Protein AF-A0A1Q6L4L2-F1 (afdb_monomer_lite)

Sequence (76 aa):
MGNIILTFIFAVALTILIYESYYEKKEKKVGELLAPKIEALIEMSSREISKKQNELNRTLTESEKDKILDECYSKI

Secondary structure (DSSP, 8-state):
-HHHHHHHHHHHHHHHHHHHHHHHHHHHHHHHHHHHHHHHHHHHHHHHHHHHHHHHTSPPPHHHHHHHHHHHHTT-

Structure (mmCIF, N/CA/C/O backbone):
data_AF-A0A1Q6L4L2-F1
#
_entry.id   AF-A0A1Q6L4L2-F1
#
loop_
_atom_site.group_PDB
_atom_site.id
_atom_site.type_symbol
_atom_site.label_atom_id
_atom_site.label_alt_id
_atom_site.label_comp_id
_atom_site.label_asym_id
_atom_site.label_entity_id
_atom_site.label_seq_id
_atom_site.pdbx_PDB_ins_code
_atom_site.Cartn_x
_atom_site.Cartn_y
_atom_site.Cartn_z
_atom_site.occupancy
_atom_site.B_iso_or_equiv
_atom_site.auth_seq_id
_atom_site.auth_comp_id
_atom_site.auth_asym_id
_atom_site.auth_atom_id
_atom_site.pdbx_PDB_model_num
ATOM 1 N N . MET A 1 1 ? 35.854 -12.131 -42.084 1.00 56.12 1 MET A N 1
ATOM 2 C CA . MET A 1 1 ? 34.949 -12.866 -41.167 1.00 56.12 1 MET A CA 1
ATOM 3 C C . MET A 1 1 ? 34.965 -12.322 -39.736 1.00 56.12 1 MET A C 1
ATOM 5 O O . MET A 1 1 ? 33.886 -12.142 -39.194 1.00 56.12 1 MET A O 1
ATOM 9 N N . GLY A 1 2 ? 36.118 -11.974 -39.141 1.00 57.00 2 GLY A N 1
ATOM 10 C CA . GLY A 1 2 ? 36.174 -11.457 -37.756 1.00 57.00 2 GLY A CA 1
ATOM 11 C C . GLY A 1 2 ? 35.406 -10.148 -37.484 1.00 57.00 2 GLY A C 1
ATOM 12 O O . GLY A 1 2 ? 34.797 -10.008 -36.431 1.00 57.00 2 GLY A O 1
ATOM 13 N N . ASN A 1 3 ? 35.346 -9.225 -38.453 1.00 63.94 3 ASN A N 1
ATOM 14 C CA . ASN A 1 3 ? 34.701 -7.914 -38.265 1.00 63.94 3 ASN A CA 1
ATOM 15 C C . ASN A 1 3 ? 33.160 -7.968 -38.209 1.00 63.94 3 ASN A C 1
ATOM 17 O O . ASN A 1 3 ? 32.540 -7.107 -37.592 1.00 63.94 3 ASN A O 1
ATOM 21 N N . ILE A 1 4 ? 32.549 -8.979 -38.844 1.00 70.25 4 ILE A N 1
ATOM 22 C CA . ILE A 1 4 ? 31.085 -9.162 -38.919 1.00 70.25 4 ILE A CA 1
ATOM 23 C C . ILE A 1 4 ? 30.548 -9.740 -37.602 1.00 70.25 4 ILE A C 1
ATOM 25 O O . ILE A 1 4 ? 29.503 -9.333 -37.106 1.00 70.25 4 ILE A O 1
ATOM 29 N N . ILE A 1 5 ? 31.297 -10.665 -36.999 1.00 71.94 5 ILE A N 1
ATOM 30 C CA . ILE A 1 5 ? 30.944 -11.273 -35.709 1.00 71.94 5 ILE A CA 1
ATOM 31 C C . ILE A 1 5 ? 30.995 -10.215 -34.598 1.00 71.94 5 ILE A C 1
ATOM 33 O O . ILE A 1 5 ? 30.097 -10.145 -33.762 1.00 71.94 5 ILE A O 1
ATOM 37 N N . LEU A 1 6 ? 32.001 -9.336 -34.633 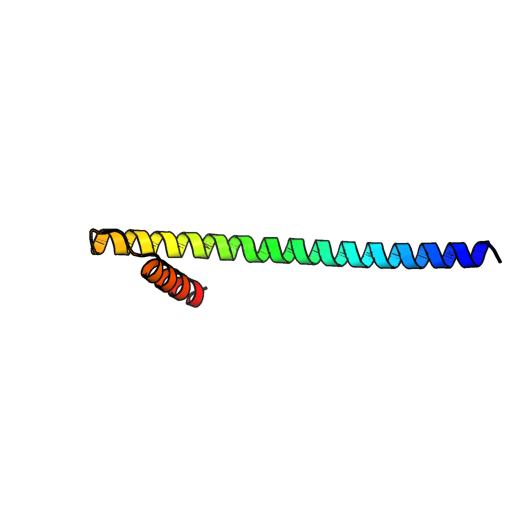1.00 72.69 6 LEU A N 1
ATOM 38 C CA . LEU A 1 6 ? 32.148 -8.252 -33.665 1.00 72.69 6 LEU A CA 1
ATOM 39 C C . LEU A 1 6 ? 30.998 -7.232 -33.748 1.00 72.69 6 LEU A C 1
ATOM 41 O O . LEU A 1 6 ? 30.495 -6.782 -32.721 1.00 72.69 6 LEU A O 1
ATOM 45 N N . THR A 1 7 ? 30.539 -6.906 -34.960 1.00 74.06 7 THR A N 1
ATOM 46 C CA . THR A 1 7 ? 29.395 -5.999 -35.159 1.00 74.06 7 THR A CA 1
ATOM 47 C C . THR A 1 7 ? 28.091 -6.606 -34.653 1.00 74.06 7 THR A C 1
ATOM 49 O O . THR A 1 7 ? 27.287 -5.893 -34.056 1.00 74.06 7 THR A O 1
ATOM 52 N N . PHE A 1 8 ? 27.901 -7.918 -34.812 1.00 77.38 8 PHE A N 1
ATOM 53 C CA . PHE A 1 8 ? 26.745 -8.623 -34.255 1.00 77.38 8 PHE A CA 1
ATOM 54 C C . PHE A 1 8 ? 26.716 -8.585 -32.725 1.00 77.38 8 PHE A C 1
ATOM 56 O O . PHE A 1 8 ? 25.684 -8.267 -32.139 1.00 77.38 8 PHE A O 1
ATOM 63 N N . ILE A 1 9 ? 27.850 -8.850 -32.072 1.00 78.75 9 ILE A N 1
ATOM 64 C CA . ILE A 1 9 ? 27.950 -8.802 -30.606 1.00 78.75 9 ILE A CA 1
ATOM 65 C C . ILE A 1 9 ? 27.656 -7.384 -30.094 1.00 78.75 9 ILE A C 1
ATOM 67 O O . ILE A 1 9 ? 26.908 -7.212 -29.132 1.00 78.75 9 ILE A O 1
ATOM 71 N N . PHE A 1 10 ? 28.185 -6.362 -30.770 1.00 80.50 10 PHE A N 1
ATOM 72 C CA . PHE A 1 10 ? 27.971 -4.966 -30.391 1.00 80.50 10 PHE A CA 1
ATOM 73 C C . PHE A 1 10 ? 26.511 -4.520 -30.565 1.00 80.50 10 PHE A C 1
ATOM 75 O O . PHE A 1 10 ? 25.959 -3.843 -29.698 1.00 80.50 10 PHE A O 1
ATOM 82 N N . ALA A 1 11 ? 25.857 -4.943 -31.650 1.00 77.69 11 ALA A N 1
ATOM 83 C CA . ALA A 1 11 ? 24.439 -4.679 -31.884 1.00 77.69 11 ALA A CA 1
ATOM 84 C C . ALA A 1 11 ? 23.547 -5.319 -30.808 1.00 77.69 11 ALA A C 1
ATOM 86 O O . ALA A 1 11 ? 22.638 -4.669 -30.288 1.00 77.69 11 ALA A O 1
ATOM 87 N N . VAL A 1 12 ? 23.828 -6.567 -30.421 1.00 80.12 12 VAL A N 1
ATOM 88 C CA . VAL A 1 12 ? 23.087 -7.252 -29.350 1.00 80.12 12 VAL A CA 1
ATOM 89 C C . VAL A 1 12 ? 23.278 -6.536 -28.010 1.00 80.12 12 VAL A C 1
ATOM 91 O O . VAL A 1 12 ? 22.294 -6.259 -27.327 1.00 80.12 12 VAL A O 1
ATOM 94 N N . ALA A 1 13 ? 24.510 -6.150 -27.667 1.00 77.31 13 ALA A N 1
ATOM 95 C CA . ALA A 1 13 ? 24.801 -5.420 -26.433 1.00 77.31 13 ALA A CA 1
ATOM 96 C C . ALA A 1 13 ? 24.078 -4.061 -26.359 1.00 77.31 13 ALA A C 1
ATOM 98 O O . ALA A 1 13 ? 23.495 -3.727 -25.329 1.00 77.31 13 ALA A O 1
ATOM 99 N N . LEU A 1 14 ? 24.050 -3.301 -27.460 1.00 79.44 14 LEU A N 1
ATOM 100 C CA . LEU A 1 14 ? 23.298 -2.043 -27.551 1.00 79.44 14 LEU A CA 1
ATOM 101 C C . LEU A 1 14 ? 21.797 -2.249 -27.343 1.00 79.44 14 LEU A C 1
ATOM 103 O O . LEU A 1 14 ? 21.148 -1.454 -26.669 1.00 79.44 14 LEU A O 1
ATOM 107 N N . THR A 1 15 ? 21.250 -3.324 -27.907 1.00 75.88 15 THR A N 1
ATOM 108 C CA . THR A 1 15 ? 19.822 -3.635 -27.788 1.00 75.88 15 THR A CA 1
ATOM 109 C C . THR A 1 15 ? 19.451 -3.954 -26.337 1.00 75.88 15 THR A C 1
ATOM 111 O O . THR A 1 15 ? 18.436 -3.462 -25.846 1.00 75.88 15 THR A O 1
ATOM 114 N N . ILE A 1 16 ? 20.306 -4.705 -25.631 1.00 77.56 16 ILE A N 1
ATOM 115 C CA . ILE A 1 16 ? 20.142 -5.009 -24.201 1.00 77.56 16 ILE A CA 1
ATOM 116 C C . ILE A 1 16 ? 20.204 -3.724 -23.365 1.00 77.56 16 ILE A C 1
ATOM 118 O O . ILE A 1 16 ? 19.299 -3.476 -22.574 1.00 77.56 16 ILE A O 1
ATOM 122 N N . LEU A 1 17 ? 21.194 -2.858 -23.600 1.00 74.19 17 LEU A N 1
ATOM 123 C CA . LEU A 1 17 ? 21.336 -1.580 -22.887 1.00 74.19 17 LEU A CA 1
ATOM 124 C C . LEU A 1 17 ? 20.128 -0.652 -23.068 1.00 74.19 17 LEU A C 1
ATOM 126 O O . LEU A 1 17 ? 19.672 -0.016 -22.117 1.00 74.19 17 LEU A O 1
ATOM 130 N N . ILE A 1 18 ? 19.600 -0.560 -24.290 1.00 74.44 18 ILE A N 1
ATOM 131 C CA . ILE A 1 18 ? 18.403 0.241 -24.575 1.00 74.44 18 ILE A CA 1
ATOM 132 C C . ILE A 1 18 ? 17.193 -0.341 -23.839 1.00 74.44 18 ILE A C 1
ATOM 134 O O . ILE A 1 18 ? 16.400 0.419 -23.281 1.00 74.44 18 ILE A O 1
ATOM 138 N N . TYR A 1 19 ? 17.063 -1.669 -23.811 1.00 70.94 19 TYR A N 1
ATOM 139 C CA . TYR A 1 19 ? 15.971 -2.348 -23.122 1.00 70.94 19 TYR A CA 1
ATOM 140 C C . TYR A 1 19 ? 16.026 -2.138 -21.603 1.00 70.94 19 TYR A C 1
ATOM 142 O O . TYR A 1 19 ? 15.028 -1.716 -21.018 1.00 70.94 19 TYR A O 1
ATOM 150 N N . GLU A 1 20 ? 17.187 -2.344 -20.976 1.00 67.94 20 GLU A N 1
ATOM 151 C CA . GLU A 1 20 ? 17.394 -2.097 -19.542 1.00 67.94 20 GLU A CA 1
ATOM 152 C C . GLU A 1 20 ? 17.134 -0.632 -19.185 1.00 67.94 20 GLU A C 1
ATOM 154 O O . GLU A 1 20 ? 16.363 -0.346 -18.271 1.00 67.94 20 GLU A O 1
ATOM 159 N N . SER A 1 21 ? 17.674 0.313 -19.964 1.00 70.19 21 SER A N 1
ATOM 160 C CA . SER A 1 21 ? 17.455 1.744 -19.724 1.00 70.19 21 SER A CA 1
ATOM 161 C C . SER A 1 21 ? 15.984 2.146 -19.872 1.00 70.19 21 SER A C 1
ATOM 163 O O . SER A 1 21 ? 15.487 3.009 -19.142 1.00 70.19 21 SER A O 1
ATOM 165 N N . TYR A 1 22 ? 15.259 1.535 -20.814 1.00 67.94 22 TYR A N 1
ATOM 166 C CA . TYR A 1 22 ? 13.828 1.771 -20.978 1.00 67.94 22 TYR A CA 1
ATOM 167 C C . TYR A 1 22 ? 13.032 1.240 -19.781 1.00 67.94 22 TYR A C 1
ATOM 169 O O . TYR A 1 22 ? 12.143 1.935 -19.280 1.00 67.94 22 TYR A O 1
ATOM 177 N N . TYR A 1 23 ? 13.372 0.045 -19.294 1.00 63.81 23 TYR A N 1
ATOM 178 C CA . TYR A 1 23 ? 12.719 -0.561 -18.137 1.00 63.81 23 TYR A CA 1
ATOM 179 C C . TYR A 1 23 ? 13.015 0.201 -16.844 1.00 63.81 23 TYR A C 1
ATOM 181 O O . TYR A 1 23 ? 12.073 0.555 -16.142 1.00 63.81 23 TYR A O 1
ATOM 189 N N . GLU A 1 24 ? 14.268 0.583 -16.587 1.00 67.06 24 GLU A N 1
ATOM 190 C CA . GLU A 1 24 ? 14.636 1.417 -15.434 1.00 67.06 24 GLU A CA 1
ATOM 191 C C . GLU A 1 24 ? 13.890 2.755 -15.430 1.00 67.06 24 GLU A C 1
ATOM 193 O O . GLU A 1 24 ? 13.399 3.207 -14.396 1.00 67.06 24 GLU A O 1
ATOM 198 N N . LYS A 1 25 ? 13.782 3.418 -16.590 1.00 67.12 25 LYS A N 1
ATOM 199 C CA . LYS A 1 25 ? 13.027 4.676 -16.699 1.00 67.12 25 LYS A CA 1
ATOM 200 C C . LYS A 1 25 ? 11.544 4.467 -16.426 1.00 67.12 25 LYS A C 1
ATOM 202 O O . LYS A 1 25 ? 10.904 5.347 -15.850 1.00 67.12 25 LYS A O 1
ATOM 207 N N . LYS A 1 26 ? 10.986 3.334 -16.855 1.00 59.81 26 LYS A N 1
ATOM 208 C CA . LYS A 1 26 ? 9.588 2.987 -16.603 1.00 59.81 26 LYS A CA 1
ATOM 209 C C . LYS A 1 26 ? 9.360 2.681 -15.124 1.00 59.81 26 LYS A C 1
ATOM 211 O O . LYS A 1 26 ? 8.414 3.217 -14.561 1.00 59.81 26 LYS A O 1
ATOM 216 N N . GLU A 1 27 ? 10.233 1.906 -14.488 1.00 61.47 27 GLU A N 1
ATOM 217 C CA . GLU A 1 27 ? 10.162 1.610 -13.053 1.00 61.47 27 GLU A CA 1
ATOM 218 C C . GLU A 1 27 ? 10.318 2.865 -12.198 1.00 61.47 27 GLU A C 1
ATOM 220 O O . GLU A 1 27 ? 9.513 3.073 -11.295 1.00 61.47 27 GLU A O 1
ATOM 225 N N . LYS A 1 28 ? 11.258 3.760 -12.528 1.00 64.25 28 LYS A N 1
ATOM 226 C CA . LYS A 1 28 ? 11.399 5.055 -11.841 1.00 64.25 28 LYS A CA 1
ATOM 227 C C . LYS A 1 28 ? 10.129 5.897 -11.937 1.00 64.25 28 LYS A C 1
ATOM 229 O O . LYS A 1 28 ? 9.651 6.383 -10.920 1.00 64.25 28 LYS A O 1
ATOM 234 N N . LYS A 1 29 ? 9.530 6.001 -13.129 1.00 63.62 29 LYS A N 1
ATOM 235 C CA . LYS A 1 29 ? 8.255 6.716 -13.316 1.00 63.62 29 LYS A CA 1
ATOM 236 C C . LYS A 1 29 ? 7.098 6.075 -12.554 1.00 63.62 29 LYS A C 1
ATOM 238 O O . LYS A 1 29 ? 6.255 6.784 -12.020 1.00 63.62 29 LYS A O 1
ATOM 243 N N . VAL A 1 30 ? 7.030 4.745 -12.523 1.00 63.44 30 VAL A N 1
ATOM 244 C CA . VAL A 1 30 ? 6.003 4.018 -11.766 1.00 63.44 30 VAL A CA 1
ATOM 245 C C . VAL A 1 30 ? 6.197 4.240 -10.266 1.00 63.44 30 VAL A C 1
ATOM 247 O O . VAL A 1 30 ? 5.225 4.537 -9.583 1.00 63.44 30 VAL A O 1
ATOM 250 N N . GLY A 1 31 ? 7.432 4.190 -9.767 1.00 59.47 31 GLY A N 1
ATOM 251 C CA . GLY A 1 31 ? 7.762 4.517 -8.380 1.00 59.47 31 GLY A CA 1
ATOM 252 C C . GLY A 1 31 ? 7.379 5.949 -8.005 1.00 59.47 31 GLY A C 1
ATOM 253 O O . GLY A 1 31 ? 6.718 6.148 -6.993 1.00 59.47 31 GLY A O 1
ATOM 254 N N . GLU A 1 32 ? 7.698 6.932 -8.852 1.00 64.75 32 GLU A N 1
ATOM 255 C CA . GLU A 1 32 ? 7.320 8.342 -8.654 1.00 64.75 32 GLU A CA 1
ATOM 256 C C . GLU A 1 32 ? 5.804 8.575 -8.685 1.00 64.75 32 GLU A C 1
ATOM 258 O O . GLU A 1 32 ? 5.311 9.462 -7.998 1.00 64.75 32 GLU A O 1
ATOM 263 N N . LEU A 1 33 ? 5.049 7.795 -9.464 1.00 63.31 33 LEU A N 1
ATOM 264 C CA . LEU A 1 33 ? 3.586 7.889 -9.523 1.00 63.31 33 LEU A CA 1
ATOM 265 C C . LEU A 1 33 ? 2.898 7.161 -8.361 1.00 63.31 33 LEU A C 1
ATOM 267 O O . LEU A 1 33 ? 1.843 7.596 -7.898 1.00 63.31 33 LEU A O 1
ATOM 271 N N . LEU A 1 34 ? 3.471 6.046 -7.904 1.00 64.81 34 LEU A N 1
ATOM 272 C CA . LEU A 1 34 ? 2.926 5.243 -6.812 1.00 64.81 34 LEU A CA 1
ATOM 273 C C . LEU A 1 34 ? 3.263 5.831 -5.441 1.00 64.81 34 LEU A C 1
ATOM 275 O O . LEU A 1 34 ? 2.404 5.797 -4.567 1.00 64.81 34 LEU A O 1
ATOM 279 N N . ALA A 1 35 ? 4.454 6.408 -5.260 1.00 73.50 35 ALA A N 1
ATOM 280 C CA . ALA A 1 35 ? 4.886 7.013 -4.001 1.00 73.50 35 ALA A CA 1
ATOM 281 C C . ALA A 1 35 ? 3.867 8.016 -3.415 1.00 73.50 35 ALA A C 1
ATOM 283 O O . ALA A 1 35 ? 3.406 7.779 -2.301 1.00 73.50 35 ALA A O 1
ATOM 284 N N . PRO A 1 36 ? 3.402 9.049 -4.144 1.00 76.44 36 PRO A N 1
ATOM 285 C CA . PRO A 1 36 ? 2.450 10.014 -3.596 1.00 76.44 36 PRO A CA 1
ATOM 286 C C . PRO A 1 36 ? 1.067 9.403 -3.337 1.00 76.44 36 PRO A C 1
ATOM 288 O O . PRO A 1 36 ? 0.386 9.793 -2.393 1.00 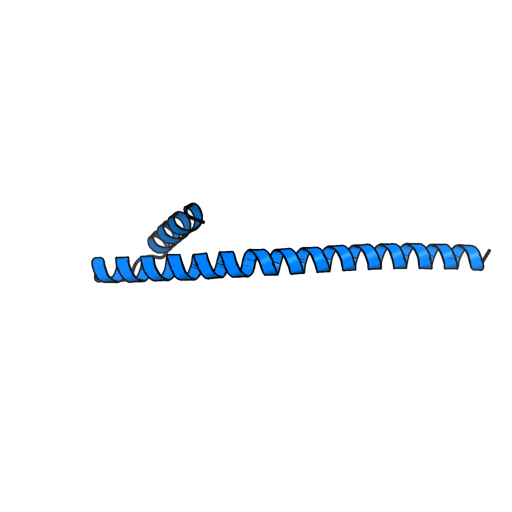76.44 36 PRO A O 1
ATOM 291 N N . LYS A 1 37 ? 0.636 8.422 -4.145 1.00 77.25 37 LYS A N 1
ATOM 292 C CA . LYS A 1 37 ? -0.635 7.715 -3.913 1.00 77.25 37 LYS A CA 1
ATOM 293 C C . LYS A 1 37 ? -0.581 6.842 -2.662 1.00 77.25 37 LYS A C 1
ATOM 295 O O . LYS A 1 37 ? -1.557 6.780 -1.923 1.00 77.25 37 LYS A O 1
ATOM 300 N N . ILE A 1 38 ? 0.548 6.176 -2.432 1.00 81.38 38 ILE A N 1
ATOM 301 C CA . ILE A 1 38 ? 0.779 5.351 -1.247 1.00 81.38 38 ILE A CA 1
ATOM 302 C C . ILE A 1 38 ? 0.892 6.240 -0.005 1.00 81.38 38 ILE A C 1
ATOM 304 O O . ILE A 1 38 ? 0.271 5.930 1.004 1.00 81.38 38 ILE A O 1
ATOM 308 N N . GLU A 1 39 ? 1.609 7.363 -0.079 1.00 79.50 39 GLU A N 1
ATOM 309 C CA . GLU A 1 39 ? 1.687 8.338 1.017 1.00 79.50 39 GLU A CA 1
ATOM 310 C C . GLU A 1 39 ? 0.302 8.875 1.398 1.00 79.50 39 GLU A C 1
ATOM 312 O O . GLU A 1 39 ? -0.069 8.826 2.570 1.00 79.50 39 GLU A O 1
ATOM 317 N N . ALA A 1 40 ? -0.501 9.290 0.412 1.00 84.94 40 ALA A N 1
ATOM 318 C CA . ALA A 1 40 ? -1.867 9.756 0.643 1.00 84.94 40 ALA A CA 1
ATOM 319 C C . ALA A 1 40 ? -2.762 8.664 1.254 1.00 84.94 40 ALA A C 1
ATOM 321 O O . ALA A 1 40 ? -3.539 8.935 2.172 1.00 84.94 40 ALA A O 1
ATOM 322 N N . LEU A 1 41 ? -2.631 7.419 0.779 1.00 87.12 41 LEU A N 1
ATOM 323 C CA . LEU A 1 41 ? -3.360 6.278 1.327 1.00 87.12 41 LEU A CA 1
ATOM 324 C C . LEU A 1 41 ? -2.995 6.031 2.793 1.00 87.12 41 LEU A C 1
ATOM 326 O O . LEU A 1 41 ? -3.896 5.888 3.616 1.00 87.12 41 LEU A O 1
ATOM 330 N N . ILE A 1 42 ? -1.698 6.020 3.115 1.00 86.19 42 ILE A N 1
ATOM 331 C CA . ILE A 1 42 ? -1.188 5.809 4.476 1.00 86.19 42 ILE A CA 1
ATOM 332 C C . ILE A 1 42 ? -1.671 6.920 5.410 1.00 86.19 42 ILE A C 1
ATOM 334 O O . ILE A 1 42 ? -2.111 6.639 6.527 1.00 86.19 42 ILE A O 1
ATOM 338 N N . GLU A 1 43 ? -1.613 8.178 4.970 1.00 88.12 43 GLU A N 1
ATOM 339 C CA . GLU A 1 43 ? -2.070 9.318 5.764 1.00 88.12 43 GLU A CA 1
ATOM 340 C C . GLU A 1 43 ? -3.576 9.225 6.056 1.00 88.12 43 GLU A C 1
ATOM 342 O O . GLU A 1 43 ? -3.997 9.326 7.214 1.00 88.12 43 GLU A O 1
ATOM 347 N N . MET A 1 44 ? -4.388 8.960 5.026 1.00 89.75 44 MET A N 1
ATOM 348 C CA . MET A 1 44 ? -5.835 8.793 5.165 1.00 89.75 44 MET A CA 1
ATOM 349 C C . MET A 1 44 ? -6.194 7.620 6.080 1.00 89.75 44 MET A C 1
ATOM 351 O O . MET A 1 44 ? -6.991 7.791 7.007 1.00 89.75 44 MET A O 1
ATOM 355 N N . SER A 1 45 ? -5.600 6.444 5.856 1.00 88.19 45 SER A N 1
ATOM 356 C CA . SER A 1 45 ? -5.895 5.251 6.652 1.00 88.19 45 SER A CA 1
ATOM 357 C C . SER A 1 45 ? -5.457 5.426 8.103 1.00 88.19 45 SER A C 1
ATOM 359 O O . SER A 1 45 ? -6.195 5.062 9.013 1.00 88.19 45 SER A O 1
ATOM 361 N N . SER A 1 46 ? -4.292 6.038 8.345 1.0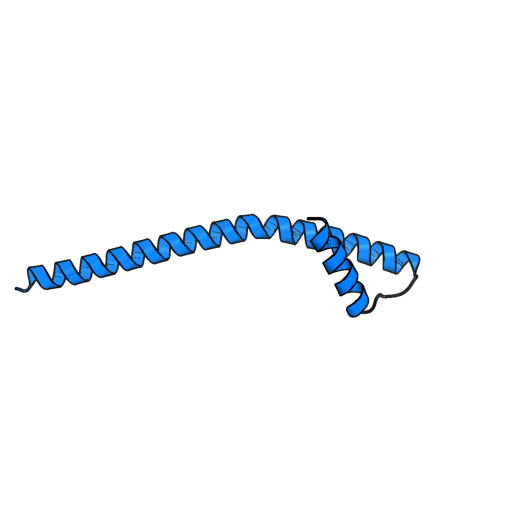0 89.44 46 SER A N 1
ATOM 362 C CA . SER A 1 46 ? -3.788 6.319 9.694 1.00 89.44 46 SER A CA 1
ATOM 363 C C . SER A 1 46 ? -4.727 7.248 10.468 1.00 89.44 46 SER A C 1
ATOM 365 O O . SER A 1 46 ? -5.069 6.984 11.626 1.00 89.44 46 SER A O 1
ATOM 367 N 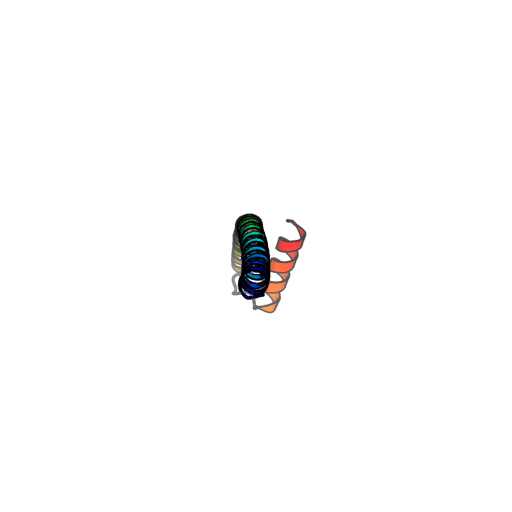N . ARG A 1 47 ? -5.225 8.303 9.811 1.00 92.88 47 ARG A N 1
ATOM 368 C CA . ARG A 1 47 ? -6.170 9.246 10.414 1.00 92.88 47 ARG A CA 1
ATOM 369 C C . ARG A 1 47 ? -7.498 8.582 10.782 1.00 92.88 47 ARG A C 1
ATOM 371 O O . ARG A 1 47 ? -7.993 8.801 11.888 1.00 92.88 47 ARG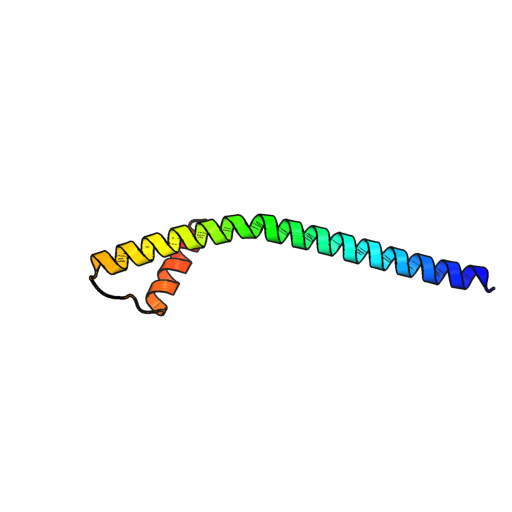 A O 1
ATOM 378 N N . GLU A 1 48 ? -8.063 7.772 9.890 1.00 91.19 48 GLU A N 1
ATOM 379 C CA . GLU A 1 48 ? -9.326 7.062 10.142 1.00 91.19 48 GLU A CA 1
ATOM 380 C C . GLU A 1 48 ? -9.177 5.978 11.219 1.00 91.19 48 GLU A C 1
ATOM 382 O O . GLU A 1 48 ? -10.028 5.871 12.104 1.00 91.19 48 GLU A O 1
ATOM 387 N N . ILE A 1 49 ? -8.063 5.235 11.222 1.00 92.56 49 ILE A N 1
ATOM 388 C CA . ILE A 1 49 ? -7.733 4.278 12.290 1.00 92.56 49 ILE A CA 1
ATOM 389 C C . ILE A 1 49 ? -7.671 4.999 13.639 1.00 92.56 49 ILE A C 1
ATOM 391 O O . ILE A 1 49 ? -8.335 4.574 14.585 1.00 92.56 49 ILE A O 1
ATOM 395 N N . SER A 1 50 ? -6.934 6.111 13.725 1.00 93.06 50 SER A N 1
ATOM 396 C CA . SER A 1 50 ? -6.790 6.879 14.966 1.00 93.06 50 SER A CA 1
ATOM 397 C C . SER A 1 50 ? -8.130 7.429 15.460 1.00 93.06 50 SER A C 1
ATOM 399 O O . SER A 1 50 ? -8.466 7.295 16.638 1.00 93.06 50 SER A O 1
ATOM 401 N N . LYS A 1 51 ? -8.941 7.989 14.555 1.00 94.12 51 LYS A N 1
ATOM 402 C CA . LYS A 1 51 ? -10.280 8.491 14.874 1.00 94.12 51 LYS A CA 1
ATOM 403 C C . LYS A 1 51 ? -11.164 7.384 15.448 1.00 94.12 51 LYS A C 1
ATOM 405 O O . LYS A 1 51 ? -11.744 7.555 16.516 1.00 94.12 51 LYS A O 1
ATOM 410 N N . LYS A 1 52 ? -11.212 6.231 14.783 1.00 91.94 52 LYS A N 1
ATOM 411 C CA . LYS A 1 52 ? -12.075 5.112 15.170 1.00 91.94 52 LYS A CA 1
ATOM 412 C C . LYS A 1 52 ? -11.597 4.415 16.449 1.00 91.94 52 LYS A C 1
ATOM 414 O O . LYS A 1 52 ? -12.419 3.979 17.249 1.00 91.94 52 LYS A O 1
ATOM 419 N N . GLN A 1 53 ? -10.285 4.358 16.689 1.00 93.38 53 GLN A N 1
ATOM 420 C CA . GLN A 1 53 ? -9.718 3.905 17.966 1.00 93.38 53 GLN A CA 1
ATOM 421 C C . GLN A 1 53 ? -10.111 4.828 19.125 1.00 93.38 53 GLN A C 1
ATOM 423 O O . GLN A 1 53 ? -10.490 4.337 20.188 1.00 93.38 53 GLN A O 1
ATOM 428 N N . ASN A 1 54 ? -10.068 6.147 18.910 1.00 94.75 54 ASN A N 1
ATOM 429 C CA . ASN A 1 54 ? -10.488 7.132 19.907 1.00 94.75 54 ASN A CA 1
ATOM 430 C C . ASN A 1 54 ? -11.999 7.066 20.178 1.00 94.75 54 ASN A C 1
ATOM 432 O O . ASN A 1 54 ? -12.407 7.094 21.334 1.00 94.75 54 ASN A O 1
ATOM 436 N N . GLU A 1 55 ? -12.827 6.927 19.138 1.00 94.44 55 GLU A N 1
ATOM 437 C CA . GLU A 1 55 ? -14.287 6.784 19.268 1.00 94.44 55 GLU A CA 1
ATOM 438 C C . GLU A 1 55 ? -14.685 5.529 20.055 1.00 94.44 55 GLU A C 1
ATOM 440 O O . GLU A 1 55 ? -15.596 5.568 20.880 1.00 94.44 55 GLU A O 1
ATOM 445 N N . LEU A 1 56 ? -13.994 4.413 19.818 1.00 92.94 56 LEU A N 1
ATOM 446 C CA . LEU A 1 56 ? -14.267 3.140 20.487 1.00 92.94 56 LEU A CA 1
ATOM 447 C C . LEU A 1 56 ? -13.512 2.982 21.815 1.00 92.94 56 LEU A C 1
ATOM 449 O O . LEU A 1 56 ? -13.716 1.985 22.509 1.00 92.94 56 LEU A O 1
ATOM 453 N N . ASN A 1 57 ? -12.631 3.931 22.145 1.00 94.19 57 ASN A N 1
ATOM 454 C CA . ASN A 1 57 ? -11.711 3.900 23.281 1.00 94.19 57 ASN A CA 1
ATOM 455 C C . ASN A 1 57 ? -10.987 2.547 23.437 1.00 94.19 57 ASN A C 1
ATOM 457 O O . ASN A 1 57 ? -10.842 2.008 24.537 1.00 94.19 57 ASN A O 1
ATOM 461 N N . ARG A 1 58 ? -10.583 1.957 22.306 1.00 93.44 58 ARG A N 1
ATOM 462 C CA . ARG A 1 58 ? -9.861 0.681 22.243 1.00 93.44 58 ARG A CA 1
ATOM 463 C C . ARG A 1 58 ? -8.989 0.603 21.002 1.00 93.44 58 ARG A C 1
ATOM 465 O O . ARG A 1 58 ? -9.255 1.233 19.981 1.00 93.44 58 ARG A O 1
ATOM 472 N N . THR A 1 59 ? -8.007 -0.284 21.048 1.00 92.12 59 THR A N 1
ATOM 473 C CA . THR A 1 59 ? -7.215 -0.638 19.872 1.00 92.12 59 THR A CA 1
ATOM 474 C C . THR A 1 59 ? -8.054 -1.470 18.893 1.00 92.12 59 THR A C 1
ATOM 476 O O . THR A 1 59 ? -8.715 -2.437 19.280 1.00 92.12 59 THR A O 1
ATOM 479 N N . LEU A 1 60 ? -8.036 -1.091 17.613 1.00 91.31 60 LEU A N 1
ATOM 480 C CA . LEU A 1 60 ? -8.595 -1.885 16.519 1.00 91.31 60 LEU A CA 1
ATOM 481 C C . LEU A 1 60 ? -7.761 -3.142 16.260 1.00 91.31 60 LEU A C 1
ATOM 483 O O . LEU A 1 60 ? -6.531 -3.104 16.334 1.00 91.31 60 LEU A O 1
ATOM 487 N N . THR A 1 61 ? -8.434 -4.237 15.918 1.00 93.75 61 THR A N 1
ATOM 488 C CA . THR A 1 61 ? -7.776 -5.455 15.428 1.00 93.75 61 THR A CA 1
ATOM 489 C C . THR A 1 61 ? -7.213 -5.237 14.024 1.00 93.75 61 THR A C 1
ATOM 491 O O . THR A 1 61 ? -7.679 -4.359 13.298 1.00 93.75 61 THR A O 1
ATOM 494 N N . GLU A 1 62 ? -6.252 -6.062 13.606 1.00 89.25 62 GLU A N 1
ATOM 495 C CA . GLU A 1 62 ? -5.689 -5.979 12.248 1.00 89.25 62 GLU A CA 1
ATOM 496 C C . GLU A 1 62 ? -6.775 -6.104 11.168 1.00 89.25 62 GLU A C 1
ATOM 498 O O . GLU A 1 62 ? -6.826 -5.288 10.258 1.00 89.25 62 GLU A O 1
ATOM 503 N N . SER A 1 63 ? -7.754 -6.999 11.348 1.00 91.25 63 SER A N 1
ATOM 504 C CA . SER A 1 63 ? -8.879 -7.138 10.406 1.00 91.25 63 SER A CA 1
ATOM 505 C C . SER A 1 63 ? -9.743 -5.876 10.266 1.00 91.25 63 SER A C 1
ATOM 507 O O . SER A 1 63 ? -10.355 -5.642 9.226 1.00 91.25 63 SER A O 1
ATOM 509 N N . GLU A 1 64 ? -9.829 -5.057 11.317 1.00 87.50 64 GLU A N 1
ATOM 510 C CA . GLU A 1 64 ? -10.569 -3.795 11.283 1.00 87.50 64 GLU A CA 1
ATOM 511 C C . GLU A 1 64 ? -9.745 -2.687 10.629 1.00 87.50 64 GLU A C 1
ATOM 513 O O . GLU A 1 64 ? -10.317 -1.843 9.943 1.00 87.50 64 GLU A O 1
ATOM 518 N N . LYS A 1 65 ? -8.421 -2.697 10.820 1.00 88.81 65 LYS A N 1
ATOM 519 C CA . LYS A 1 65 ? -7.502 -1.780 10.138 1.00 88.81 65 LYS A CA 1
ATOM 520 C C . LYS A 1 65 ? -7.470 -2.055 8.636 1.00 88.81 65 LYS A C 1
ATOM 522 O O . LYS A 1 65 ? -7.556 -1.101 7.873 1.00 88.81 65 LYS A O 1
ATOM 527 N N . ASP A 1 66 ? -7.457 -3.324 8.228 1.00 89.94 66 ASP A N 1
ATOM 528 C CA . ASP A 1 66 ? -7.502 -3.722 6.815 1.00 89.94 66 ASP A CA 1
ATOM 529 C C . ASP A 1 66 ? -8.782 -3.237 6.133 1.00 89.94 66 ASP A C 1
ATOM 531 O O . ASP A 1 66 ? -8.723 -2.636 5.067 1.00 89.94 66 ASP A O 1
ATOM 535 N N . LYS A 1 67 ? -9.943 -3.374 6.789 1.00 92.56 67 LYS A N 1
ATOM 536 C CA . LYS A 1 67 ? -11.200 -2.820 6.256 1.00 92.56 67 LYS A CA 1
ATOM 537 C C . LYS A 1 67 ? -11.137 -1.307 6.053 1.00 92.56 67 LYS A C 1
ATOM 539 O O . LYS A 1 67 ? -11.658 -0.801 5.067 1.00 92.56 67 LYS A O 1
ATOM 544 N N . ILE A 1 68 ? -10.513 -0.581 6.981 1.00 90.94 68 ILE A N 1
ATOM 545 C CA . ILE A 1 68 ? -10.339 0.874 6.859 1.00 90.94 68 ILE A CA 1
ATOM 546 C C . ILE A 1 68 ? -9.373 1.200 5.719 1.00 90.94 68 ILE A C 1
ATOM 548 O O . ILE A 1 68 ? -9.616 2.142 4.971 1.00 90.94 68 ILE A O 1
ATOM 552 N N . LEU A 1 69 ? -8.303 0.420 5.562 1.00 89.75 69 LEU A N 1
ATOM 553 C CA . LEU A 1 69 ? -7.355 0.580 4.467 1.00 89.75 69 LEU A CA 1
ATOM 554 C C . LEU A 1 69 ? -8.033 0.360 3.107 1.00 89.75 69 LEU A C 1
ATOM 556 O O . LEU A 1 69 ? -7.868 1.195 2.222 1.00 89.75 69 LEU A O 1
ATOM 560 N N . ASP A 1 70 ? -8.849 -0.686 2.967 1.00 89.62 70 ASP A N 1
ATOM 561 C CA . ASP A 1 70 ? -9.634 -0.966 1.758 1.00 89.62 70 ASP A CA 1
ATOM 562 C C . ASP A 1 70 ? -10.640 0.157 1.458 1.00 89.62 70 ASP A C 1
ATOM 564 O O . ASP A 1 70 ? -10.757 0.626 0.321 1.00 89.62 70 ASP A O 1
ATOM 568 N N . GLU A 1 71 ? -11.341 0.649 2.485 1.00 89.94 71 GLU A N 1
ATOM 569 C CA . GLU A 1 71 ? -12.247 1.793 2.359 1.00 89.94 71 GLU A CA 1
ATOM 570 C C . GLU A 1 71 ? -11.501 3.062 1.920 1.00 89.94 71 GLU A C 1
ATOM 572 O O . GLU A 1 71 ? -11.997 3.801 1.067 1.00 89.94 71 GLU A O 1
ATOM 577 N N . CYS A 1 72 ? -10.311 3.326 2.464 1.00 87.62 72 CYS A N 1
ATOM 578 C CA . CYS A 1 72 ? -9.467 4.451 2.064 1.00 87.62 72 CYS A CA 1
ATOM 579 C C . CYS A 1 72 ? -8.932 4.284 0.637 1.00 87.62 72 CYS A C 1
ATOM 581 O O . CYS A 1 72 ? -8.940 5.254 -0.118 1.00 87.62 72 CYS A O 1
ATOM 583 N N . TYR A 1 73 ? -8.544 3.070 0.243 1.00 83.31 73 TYR A N 1
ATOM 584 C CA . TYR A 1 73 ? -8.075 2.758 -1.106 1.00 83.31 73 TYR A CA 1
ATOM 585 C C . TYR A 1 73 ? -9.163 2.984 -2.152 1.00 83.31 73 TYR A C 1
ATOM 587 O O . TYR A 1 73 ? -8.899 3.571 -3.194 1.00 83.31 73 TYR A O 1
ATOM 595 N N . SER A 1 74 ? -10.409 2.608 -1.849 1.00 85.62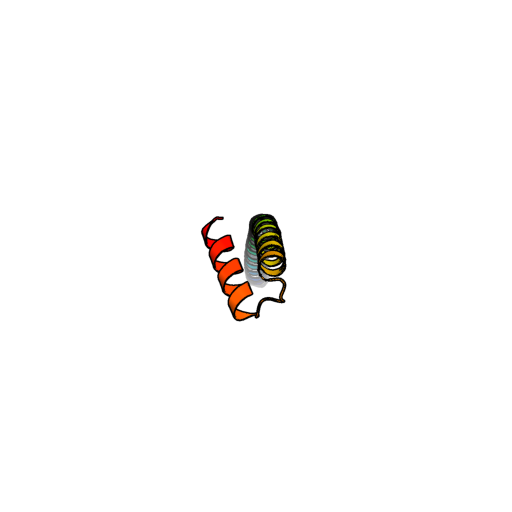 74 SER A N 1
ATOM 596 C CA . SER A 1 74 ? -11.549 2.820 -2.751 1.00 85.62 74 SER A CA 1
ATOM 597 C C . SER A 1 74 ? -11.888 4.296 -3.023 1.00 85.62 74 SER A C 1
ATOM 599 O O . SER A 1 74 ? -12.649 4.590 -3.944 1.00 85.62 74 SER A O 1
ATOM 601 N N . LYS A 1 75 ? -11.353 5.225 -2.218 1.00 82.94 75 LYS A N 1
ATOM 602 C CA . LYS A 1 75 ? -11.608 6.672 -2.309 1.00 82.94 75 LYS A CA 1
ATOM 603 C C . LYS A 1 75 ? -10.522 7.443 -3.078 1.00 82.94 75 LYS A C 1
ATOM 605 O O . LYS A 1 75 ? -10.679 8.653 -3.242 1.00 82.94 75 LYS A O 1
ATOM 610 N N . ILE A 1 76 ? -9.448 6.776 -3.517 1.00 73.25 76 ILE A N 1
ATOM 611 C CA . ILE A 1 76 ? -8.283 7.342 -4.235 1.00 73.25 76 ILE A CA 1
ATOM 612 C C . ILE A 1 76 ? -8.271 6.865 -5.693 1.00 73.25 76 ILE A C 1
ATOM 614 O O . ILE A 1 76 ? -7.810 7.638 -6.570 1.00 73.25 76 ILE A O 1
#

Foldseek 3Di:
DVVVVVVVVVVVVVVVVVVVVVVVVVVVVVCVVVVVVVVQLCVQLVVVQVVVCVVVVHHDDPVVSVVSSVVSNVVD

Radius of gyration: 24.29 Å; chains: 1; bounding box: 50×23×64 Å

pLDDT: mean 79.86, std 11.31, range [56.12, 94.75]